Protein AF-A0A0Q6QTD3-F1 (afdb_monomer)

Radius of gyration: 10.69 Å; Cα contacts (8 Å, |Δi|>4): 49; chains: 1; bounding box: 31×18×25 Å

Mean predicted aligned error: 4.06 Å

Nearest PDB structures (foldseek):
  2o38-assembly1_A  TM=8.492E-01  e=4.859E-02  Rhodopseudomonas palustris CGA009
  2b5a-assembly1_A  TM=6.301E-01  e=3.258E-02  [Bacillus] caldolyticus
  4ia8-assembly1_B  TM=7.620E-01  e=2.544E-01  Enterobacter sp. RFL1396
  2mqk-assembly1_A  TM=7.185E-01  e=4.767E-01  Muvirus mu
  1zz6-assembly1_A-2  TM=6.376E-01  e=2.025E-01  Streptomyces wedmorensis

Solvent-accessible surface area (backbone atoms only — not comparable to full-atom values): 3770 Å² total; per-residue (Å²): 109,69,68,49,52,53,44,41,50,53,44,51,53,52,44,71,70,64,81,42,52,69,64,58,48,11,56,75,65,76,39,52,58,64,56,47,52,37,40,71,71,70,54,50,92,88,60,53,57,68,59,47,45,51,47,43,50,65,66,54,59,77,78,115

pLDDT: mean 87.31, std 9.06, range [45.88, 93.75]

Secondary structure (DSSP, 8-state):
-HHHHHHHHHHHHHHHTTSS-HHHHHHHTT--HHHHHHHHTT--TT--HHHHHHHHHHHHGGG-
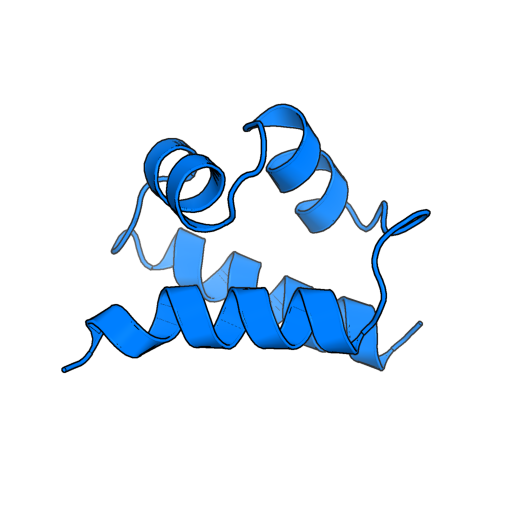
Sequence (64 aa):
MRAKSEYVMKIGIFLETGRLSKTEAAQKLGLSQKELNEMLRGKFRDLTVAKISEYLDLLQDERS

Foldseek 3Di:
DVLLLVLLVLVVVLCVVVPADLCRLCVQLVHDSVVNVCSNVVNQPPPDSVSSVVSSVSSVVVVD

Structure (mmCIF, N/CA/C/O backbone):
data_AF-A0A0Q6QTD3-F1
#
_entry.id   AF-A0A0Q6QTD3-F1
#
loop_
_atom_site.group_PDB
_atom_site.id
_atom_site.type_symbol
_atom_site.label_atom_id
_atom_site.label_alt_id
_atom_site.label_comp_id
_atom_site.label_asym_id
_atom_site.label_entity_id
_atom_site.label_seq_id
_atom_site.pdbx_PDB_ins_code
_atom_site.Cartn_x
_atom_site.Cartn_y
_atom_site.Cartn_z
_atom_site.occupancy
_atom_site.B_iso_or_equiv
_atom_site.auth_seq_id
_atom_site.auth_comp_id
_atom_site.auth_asym_id
_atom_site.auth_atom_id
_atom_site.pdbx_PDB_model_num
ATOM 1 N N . MET A 1 1 ? 8.363 1.478 -14.947 1.00 72.12 1 MET A N 1
ATOM 2 C CA . MET A 1 1 ? 8.132 2.603 -14.008 1.00 72.12 1 MET A CA 1
ATOM 3 C C . MET A 1 1 ? 6.693 3.101 -14.058 1.00 72.12 1 MET A C 1
ATOM 5 O O . MET A 1 1 ? 6.042 3.024 -13.029 1.00 72.12 1 MET A O 1
ATOM 9 N N . ARG A 1 2 ? 6.165 3.493 -15.231 1.00 84.94 2 ARG A N 1
ATOM 10 C CA . ARG A 1 2 ? 4.791 4.010 -15.402 1.00 84.94 2 ARG A CA 1
ATOM 11 C C . ARG A 1 2 ? 3.691 3.172 -14.731 1.00 84.94 2 ARG A C 1
ATOM 13 O O . ARG A 1 2 ? 2.957 3.704 -13.914 1.00 84.94 2 ARG A O 1
ATOM 20 N N . ALA A 1 3 ? 3.655 1.862 -14.988 1.00 86.44 3 ALA A N 1
ATOM 21 C CA . ALA A 1 3 ? 2.648 0.979 -14.395 1.00 86.44 3 ALA A CA 1
ATOM 22 C C . ALA A 1 3 ? 2.668 0.985 -12.851 1.00 86.44 3 ALA A C 1
ATOM 24 O O . ALA A 1 3 ? 1.623 1.131 -12.231 1.00 86.44 3 ALA A O 1
ATOM 25 N N . LYS A 1 4 ? 3.852 0.907 -12.213 1.00 87.88 4 LYS A N 1
ATOM 26 C CA . LYS A 1 4 ? 3.971 0.979 -10.739 1.00 87.88 4 LYS A CA 1
ATOM 27 C C . LYS A 1 4 ? 3.379 2.287 -10.205 1.00 87.88 4 LYS A C 1
ATOM 29 O O . LYS A 1 4 ? 2.603 2.266 -9.257 1.00 87.88 4 LYS A O 1
ATOM 34 N N . SER A 1 5 ? 3.726 3.407 -10.841 1.00 88.12 5 SER A N 1
ATOM 35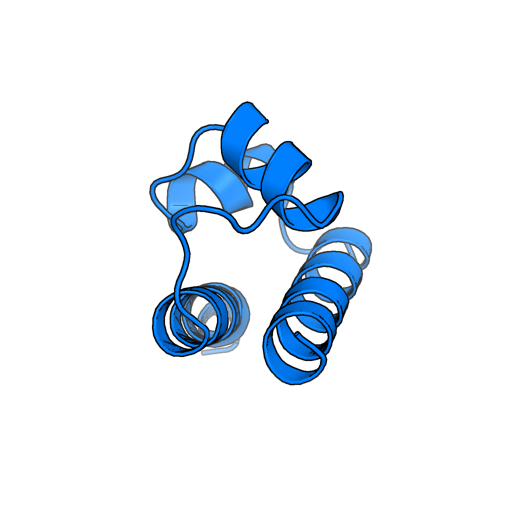 C CA . SER A 1 5 ? 3.228 4.733 -10.470 1.00 88.12 5 SER A CA 1
ATOM 36 C C . SER A 1 5 ? 1.709 4.849 -10.613 1.00 88.12 5 SER A C 1
ATOM 38 O O . SER A 1 5 ? 1.072 5.423 -9.738 1.00 88.12 5 SER A O 1
ATOM 40 N N . GLU A 1 6 ? 1.119 4.274 -11.664 1.00 92.50 6 GLU A N 1
ATOM 41 C CA . GLU A 1 6 ? -0.335 4.283 -11.875 1.00 92.50 6 GLU A CA 1
ATOM 42 C C . GLU A 1 6 ? -1.083 3.513 -10.777 1.00 92.50 6 GLU A C 1
ATOM 44 O O . GLU A 1 6 ? -2.058 4.026 -10.228 1.00 92.50 6 GLU A O 1
ATOM 49 N N . TYR A 1 7 ? -0.617 2.317 -10.398 1.00 93.25 7 TYR A N 1
ATOM 50 C CA . TYR A 1 7 ? -1.237 1.563 -9.301 1.00 93.25 7 TYR A CA 1
ATOM 51 C C . TYR A 1 7 ? -1.088 2.272 -7.952 1.00 93.25 7 TYR A C 1
ATOM 53 O O . TYR A 1 7 ? -2.050 2.370 -7.195 1.00 93.25 7 TYR A O 1
ATOM 61 N N . VAL A 1 8 ? 0.087 2.832 -7.668 1.00 91.56 8 VAL A N 1
ATOM 62 C CA . VAL A 1 8 ? 0.332 3.564 -6.416 1.00 91.56 8 VAL A CA 1
ATOM 63 C C . VAL A 1 8 ? -0.505 4.833 -6.333 1.00 91.56 8 VAL A C 1
ATOM 65 O O . VAL A 1 8 ? -1.015 5.144 -5.262 1.00 91.56 8 VAL A O 1
ATOM 68 N N . MET A 1 9 ? -0.714 5.530 -7.453 1.00 92.44 9 MET A N 1
ATOM 69 C CA . MET A 1 9 ? -1.629 6.670 -7.510 1.00 92.44 9 MET A CA 1
ATOM 70 C C . MET A 1 9 ? -3.057 6.249 -7.149 1.00 92.44 9 MET A C 1
ATOM 72 O O . MET A 1 9 ? -3.698 6.912 -6.340 1.00 92.44 9 MET A O 1
ATOM 76 N N . LYS A 1 10 ? -3.543 5.123 -7.690 1.00 92.25 10 LYS A N 1
ATOM 77 C CA . LYS A 1 10 ? -4.873 4.587 -7.350 1.00 92.25 10 LYS A CA 1
ATOM 78 C C . LYS A 1 10 ? -4.987 4.232 -5.866 1.00 92.25 10 LYS A C 1
ATOM 80 O O . LYS A 1 10 ? -6.004 4.548 -5.258 1.00 92.25 10 LYS A O 1
ATOM 85 N N . ILE A 1 11 ? -3.946 3.633 -5.281 1.00 91.25 11 ILE A N 1
ATOM 86 C CA . ILE A 1 11 ? -3.879 3.358 -3.837 1.00 91.25 11 ILE A CA 1
ATOM 87 C C . ILE A 1 11 ? -3.911 4.672 -3.043 1.00 91.25 11 ILE A C 1
ATOM 89 O O . ILE A 1 11 ? -4.685 4.792 -2.103 1.00 91.25 11 ILE A O 1
ATOM 93 N N . GLY A 1 12 ? -3.122 5.677 -3.434 1.00 91.19 12 GLY A N 1
ATOM 94 C CA . GLY A 1 12 ? -3.107 6.991 -2.784 1.00 91.19 12 GLY A CA 1
ATOM 95 C C . GLY A 1 12 ? -4.484 7.655 -2.775 1.00 91.19 12 GLY A C 1
ATOM 96 O O . GLY A 1 12 ? -4.969 8.027 -1.710 1.00 91.19 12 GLY A O 1
ATOM 97 N N . ILE A 1 13 ? -5.147 7.697 -3.934 1.00 90.62 13 ILE A N 1
ATOM 98 C CA . ILE A 1 13 ? -6.516 8.213 -4.071 1.00 90.62 13 ILE A CA 1
ATOM 99 C C . ILE A 1 13 ? -7.481 7.422 -3.182 1.00 90.62 13 ILE A C 1
ATOM 101 O O . ILE A 1 13 ? -8.296 8.015 -2.484 1.00 90.62 13 ILE A O 1
ATOM 105 N N . PHE A 1 14 ? -7.384 6.089 -3.163 1.00 88.50 14 PHE A N 1
ATOM 106 C CA . PHE A 1 14 ? -8.238 5.257 -2.315 1.00 88.50 14 PHE A CA 1
ATOM 107 C C . PHE A 1 14 ? -8.097 5.621 -0.829 1.00 88.50 14 PHE A C 1
ATOM 109 O O . PHE A 1 14 ? -9.102 5.785 -0.141 1.00 88.50 14 PHE A O 1
ATOM 116 N N . LEU A 1 15 ? -6.872 5.833 -0.344 1.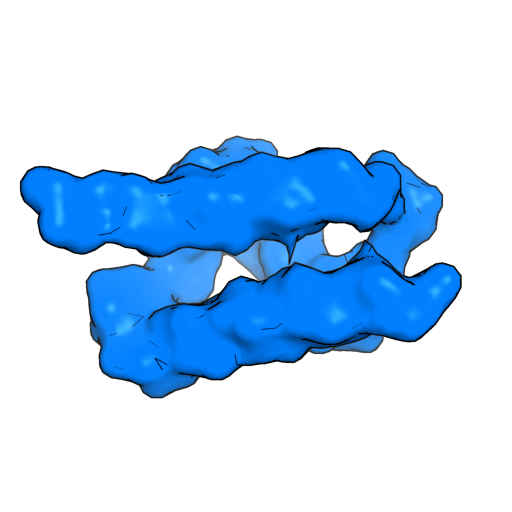00 88.56 15 LEU A N 1
ATOM 117 C CA . LEU A 1 15 ? -6.623 6.236 1.044 1.00 88.56 15 LEU A CA 1
ATOM 118 C C . LEU A 1 15 ? -7.106 7.663 1.343 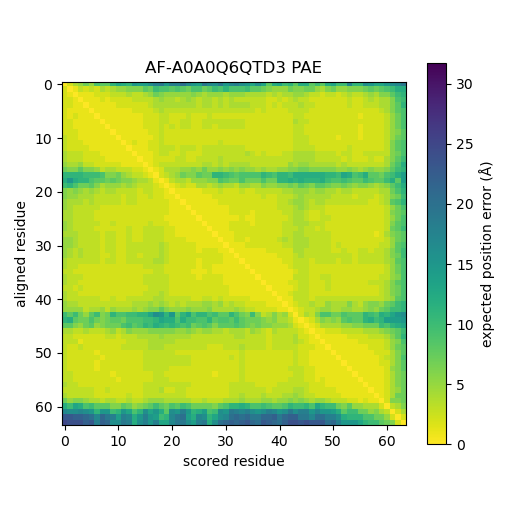1.00 88.56 15 LEU A C 1
ATOM 120 O O . LEU A 1 15 ? -7.586 7.931 2.442 1.00 88.56 15 LEU A O 1
ATOM 124 N N . GLU A 1 16 ? -7.022 8.576 0.375 1.00 87.81 16 GLU A N 1
ATOM 125 C CA . GLU A 1 16 ? -7.543 9.945 0.509 1.00 87.81 16 GLU A CA 1
ATOM 126 C C . GLU A 1 16 ? -9.071 9.998 0.593 1.00 87.81 16 GLU A C 1
ATOM 128 O O . GLU A 1 16 ? -9.608 10.901 1.231 1.00 87.81 16 GLU A O 1
ATOM 133 N N . THR A 1 17 ? -9.785 9.010 0.038 1.00 85.94 17 THR A N 1
ATOM 134 C CA . THR A 1 17 ? -11.252 8.925 0.191 1.00 85.94 17 THR A CA 1
ATOM 135 C C . THR A 1 17 ? -11.697 8.676 1.637 1.00 85.94 17 THR A C 1
ATOM 137 O O . THR A 1 17 ? -12.894 8.707 1.915 1.00 85.94 17 THR A O 1
ATOM 140 N N . GLY A 1 18 ? -10.757 8.425 2.559 1.00 78.25 18 GLY A N 1
ATOM 141 C C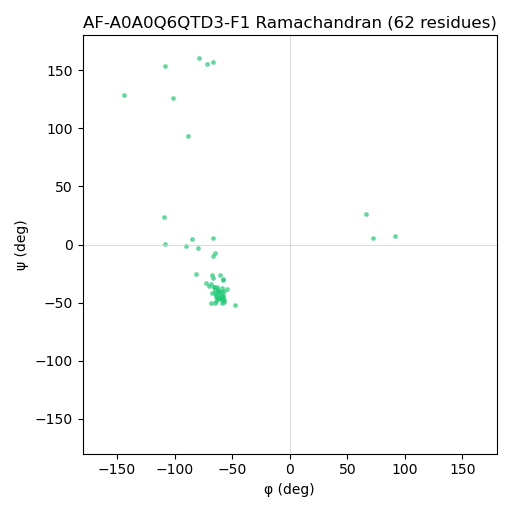A . GLY A 1 18 ? -11.018 8.314 3.995 1.00 78.25 18 GLY A CA 1
ATOM 142 C C . GLY A 1 18 ? -11.748 7.038 4.407 1.00 78.25 18 GLY A C 1
ATOM 143 O O . GLY A 1 18 ? -12.098 6.894 5.572 1.00 78.25 18 GLY A O 1
ATOM 144 N N . ARG A 1 19 ? -11.967 6.106 3.470 1.00 78.44 19 ARG A N 1
ATOM 145 C CA . ARG A 1 19 ? -12.609 4.811 3.741 1.00 78.44 19 ARG A CA 1
ATOM 146 C C . ARG A 1 19 ? -11.767 3.913 4.634 1.00 78.44 19 ARG A C 1
ATOM 148 O O . ARG A 1 19 ? -12.319 3.095 5.354 1.00 78.44 19 ARG A O 1
ATOM 155 N N . LEU A 1 20 ? -10.449 4.074 4.565 1.00 84.62 20 LEU A N 1
ATOM 156 C CA . LEU A 1 20 ? -9.502 3.268 5.310 1.00 84.62 20 LEU A CA 1
ATOM 157 C C . LEU A 1 20 ? -8.326 4.146 5.737 1.00 84.62 20 LEU A C 1
ATOM 159 O O . LEU A 1 20 ? -7.736 4.856 4.913 1.00 84.62 20 LEU A O 1
ATOM 163 N N . SER A 1 21 ? -7.978 4.128 7.023 1.00 88.19 21 SER A N 1
ATOM 164 C CA . SER A 1 21 ? -6.815 4.868 7.505 1.00 88.19 21 SER A CA 1
ATOM 165 C C . SER A 1 21 ? -5.524 4.268 6.942 1.00 88.19 21 SER A C 1
ATOM 167 O O . SER A 1 21 ? -5.441 3.087 6.603 1.00 88.19 21 SER A O 1
ATOM 169 N N . LYS A 1 22 ? -4.451 5.065 6.890 1.00 88.31 22 LYS A N 1
ATOM 170 C CA . LYS A 1 22 ? -3.129 4.559 6.477 1.00 88.31 22 LYS A CA 1
ATOM 171 C C . LYS A 1 22 ? -2.635 3.412 7.365 1.00 88.31 22 LYS A C 1
ATOM 173 O O . LYS A 1 22 ? -1.893 2.558 6.891 1.00 88.31 22 LYS A O 1
ATOM 178 N N . THR A 1 23 ? -3.028 3.397 8.637 1.00 90.75 23 THR A N 1
ATOM 179 C CA . THR A 1 23 ? -2.675 2.331 9.581 1.00 90.75 23 THR A CA 1
ATOM 180 C C . THR A 1 23 ? -3.358 1.023 9.210 1.00 90.75 23 THR A C 1
ATOM 182 O O . THR A 1 23 ? -2.683 0.006 9.081 1.00 90.75 23 THR A O 1
ATOM 185 N N . GLU A 1 24 ? -4.671 1.064 8.989 1.00 90.94 24 GLU A N 1
ATOM 186 C CA . GLU A 1 24 ? -5.461 -0.100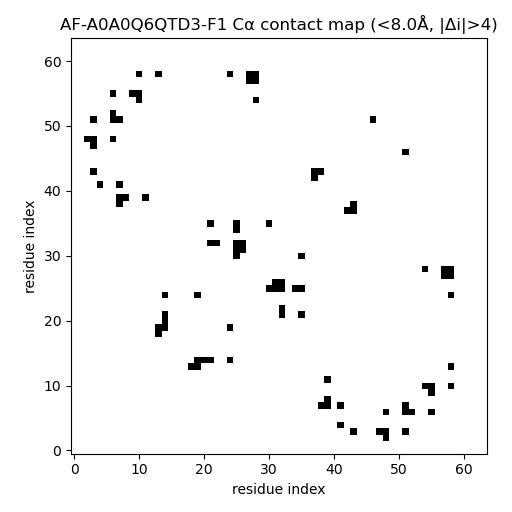 8.574 1.00 90.94 24 GLU A CA 1
ATOM 187 C C . GLU A 1 24 ? -4.999 -0.608 7.207 1.00 90.94 24 GLU A C 1
ATOM 189 O O . GLU A 1 24 ? -4.864 -1.812 7.006 1.00 90.94 24 GLU A O 1
ATOM 194 N N . ALA A 1 25 ? -4.652 0.303 6.292 1.00 91.62 25 ALA A N 1
ATOM 195 C CA . ALA A 1 25 ? -4.151 -0.059 4.971 1.00 91.62 25 ALA A CA 1
ATOM 196 C C . ALA A 1 25 ? -2.830 -0.801 5.089 1.00 91.62 25 ALA A C 1
ATOM 198 O O . ALA A 1 25 ? -2.664 -1.864 4.507 1.00 91.62 25 ALA A O 1
ATOM 199 N N . ALA A 1 26 ? -1.895 -0.262 5.870 1.00 92.81 26 ALA A N 1
ATOM 200 C CA . ALA A 1 26 ? -0.608 -0.902 6.088 1.00 92.81 26 ALA A CA 1
ATOM 201 C C . ALA A 1 26 ? -0.796 -2.316 6.661 1.00 92.81 26 ALA A C 1
ATOM 203 O O . ALA A 1 26 ? -0.264 -3.270 6.100 1.00 92.81 26 ALA A O 1
ATOM 204 N N . GLN A 1 27 ? -1.638 -2.466 7.689 1.00 92.62 27 GLN A N 1
ATOM 205 C CA . GLN A 1 27 ? -1.954 -3.771 8.274 1.00 92.62 27 GLN A CA 1
ATOM 206 C C . GLN A 1 27 ? -2.553 -4.742 7.251 1.00 92.62 27 GLN A C 1
ATOM 208 O O . GLN A 1 27 ? -2.078 -5.871 7.139 1.00 92.62 27 GLN A O 1
ATOM 213 N N . LYS A 1 28 ? -3.539 -4.301 6.463 1.00 91.38 28 LYS A N 1
ATOM 214 C CA . LYS A 1 28 ? -4.198 -5.130 5.444 1.00 91.38 28 LYS A CA 1
ATOM 215 C C . LYS A 1 28 ? -3.243 -5.577 4.340 1.00 91.38 28 LYS A C 1
ATOM 217 O O . LYS A 1 28 ? -3.330 -6.699 3.857 1.00 91.38 28 LYS A O 1
ATOM 222 N N . LEU A 1 29 ? -2.310 -4.708 3.964 1.00 90.94 29 LEU A N 1
ATOM 223 C CA . LEU A 1 29 ? -1.295 -4.999 2.955 1.00 90.94 29 LEU A CA 1
ATOM 224 C C . LEU A 1 29 ? -0.118 -5.828 3.499 1.00 90.94 29 LEU A C 1
ATOM 226 O O . LEU A 1 29 ? 0.779 -6.172 2.731 1.00 90.94 29 LEU A O 1
ATOM 230 N N . GLY A 1 30 ? -0.091 -6.136 4.802 1.00 92.31 30 GLY A N 1
ATOM 231 C CA . GLY A 1 30 ? 1.044 -6.799 5.448 1.00 92.31 30 GLY A CA 1
ATOM 232 C C . GLY A 1 30 ? 2.307 -5.932 5.480 1.00 92.31 30 GLY A C 1
ATOM 233 O O . GLY A 1 30 ? 3.417 -6.458 5.502 1.00 92.31 30 GLY A O 1
ATOM 234 N N . LEU A 1 31 ? 2.141 -4.608 5.447 1.00 91.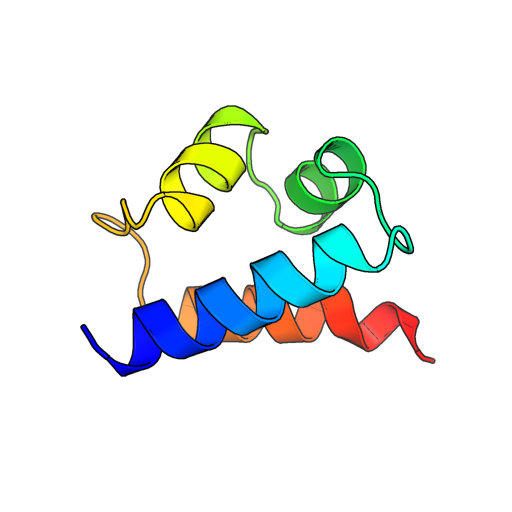38 31 LEU A N 1
ATOM 235 C CA . LEU A 1 31 ? 3.206 -3.612 5.447 1.00 91.38 31 LEU A CA 1
ATOM 236 C C . LEU A 1 31 ? 3.264 -2.878 6.789 1.00 91.38 31 LEU A C 1
ATOM 238 O O . LEU A 1 31 ? 2.263 -2.664 7.474 1.00 91.38 31 LEU A O 1
ATOM 242 N N . SER A 1 32 ? 4.440 -2.368 7.130 1.00 92.00 32 SER A N 1
ATOM 243 C CA . SER A 1 32 ? 4.550 -1.288 8.104 1.00 92.00 32 SER A CA 1
ATOM 244 C C . SER A 1 32 ? 4.034 0.030 7.512 1.00 92.00 32 SER A C 1
ATOM 246 O O . SER A 1 32 ? 4.090 0.276 6.303 1.00 92.00 32 SER A O 1
ATOM 248 N N . GLN A 1 33 ? 3.598 0.958 8.371 1.00 90.94 33 GLN A N 1
ATOM 249 C CA . GLN A 1 33 ? 3.232 2.310 7.922 1.00 90.94 33 GLN A CA 1
ATOM 250 C C . GLN A 1 33 ? 4.389 3.026 7.212 1.00 90.94 33 GLN A C 1
ATOM 252 O O . GLN A 1 33 ? 4.166 3.858 6.330 1.00 90.94 33 GLN A O 1
ATOM 257 N N . LYS A 1 34 ? 5.636 2.722 7.595 1.00 91.50 34 LYS A N 1
ATOM 258 C CA . LYS A 1 34 ? 6.824 3.269 6.942 1.00 91.50 34 LYS A CA 1
ATOM 259 C C . LYS A 1 34 ? 6.913 2.775 5.500 1.00 91.50 34 LYS A C 1
ATOM 261 O O . LYS A 1 34 ? 7.031 3.606 4.607 1.00 91.50 34 LYS A O 1
ATOM 266 N N . GLU A 1 35 ? 6.794 1.470 5.274 1.00 91.69 35 GLU A N 1
ATOM 267 C CA . GLU A 1 35 ? 6.836 0.876 3.931 1.00 91.69 35 GLU A CA 1
ATOM 268 C C . GLU A 1 35 ? 5.702 1.393 3.045 1.00 91.69 35 GLU A C 1
ATOM 270 O O . GLU A 1 35 ? 5.949 1.778 1.902 1.00 91.69 35 GLU A O 1
ATOM 275 N N . LEU A 1 36 ? 4.485 1.511 3.588 1.00 92.38 36 LEU A N 1
ATOM 276 C CA . LEU A 1 36 ? 3.363 2.121 2.873 1.00 92.38 36 LEU A CA 1
ATOM 277 C C . LEU A 1 36 ? 3.675 3.572 2.468 1.00 92.38 36 LEU A C 1
ATOM 279 O O . LEU A 1 36 ? 3.482 3.953 1.315 1.00 92.38 36 LEU A O 1
ATOM 283 N N . ASN A 1 37 ? 4.200 4.388 3.385 1.00 92.12 37 ASN A N 1
ATOM 284 C CA . ASN A 1 37 ? 4.561 5.775 3.084 1.00 92.12 37 ASN A CA 1
ATOM 285 C C . ASN A 1 37 ? 5.708 5.881 2.069 1.00 92.12 37 ASN A C 1
ATOM 287 O O . ASN A 1 37 ? 5.712 6.787 1.236 1.00 92.12 37 ASN A O 1
ATOM 291 N N . GLU A 1 38 ? 6.690 4.984 2.122 1.00 92.19 38 GLU A N 1
ATOM 292 C CA . GLU A 1 38 ? 7.778 4.939 1.147 1.00 92.19 38 GLU A CA 1
ATOM 293 C C . GLU A 1 38 ? 7.276 4.537 -0.240 1.00 92.19 38 GLU A C 1
ATOM 295 O O . GLU A 1 38 ? 7.632 5.196 -1.223 1.00 92.19 38 GLU A O 1
ATOM 300 N N . MET A 1 39 ? 6.378 3.553 -0.314 1.00 91.69 39 MET A N 1
ATOM 301 C CA . MET A 1 39 ? 5.695 3.173 -1.548 1.00 91.69 39 MET A CA 1
ATOM 302 C C . MET A 1 39 ? 4.919 4.360 -2.134 1.00 91.69 39 MET A C 1
ATOM 304 O O . MET A 1 39 ? 5.126 4.699 -3.297 1.00 91.69 39 MET A O 1
ATOM 308 N N . LEU A 1 40 ? 4.098 5.050 -1.333 1.00 90.56 40 LEU A N 1
ATOM 309 C CA . LEU A 1 40 ? 3.337 6.231 -1.772 1.00 90.56 40 LEU A CA 1
ATOM 310 C C . LEU A 1 40 ? 4.238 7.384 -2.252 1.00 90.56 40 LEU A C 1
ATOM 312 O O . LEU A 1 40 ? 3.832 8.177 -3.096 1.00 90.56 40 LEU A O 1
ATOM 316 N N . ARG A 1 41 ? 5.481 7.461 -1.761 1.00 91.06 41 ARG A N 1
ATOM 317 C CA . ARG A 1 41 ? 6.504 8.429 -2.202 1.00 91.06 41 ARG A CA 1
ATOM 318 C C . ARG A 1 41 ? 7.291 7.985 -3.438 1.00 91.06 41 ARG A C 1
ATOM 320 O O . ARG A 1 41 ? 8.243 8.660 -3.823 1.00 91.06 41 ARG A O 1
ATOM 327 N N . GLY A 1 42 ? 6.945 6.855 -4.049 1.00 87.69 42 GLY A N 1
ATOM 328 C CA . GLY A 1 42 ? 7.610 6.373 -5.255 1.00 87.69 42 GLY A CA 1
ATOM 329 C C . GLY A 1 42 ? 8.798 5.437 -5.018 1.00 87.69 42 GLY A C 1
ATOM 330 O O . GLY A 1 42 ? 9.518 5.107 -5.963 1.00 87.69 42 GLY A O 1
ATOM 331 N N . LYS A 1 43 ? 9.052 5.009 -3.775 1.00 88.06 43 LYS A N 1
ATOM 332 C CA . LYS A 1 43 ? 10.162 4.099 -3.461 1.00 88.06 43 LYS A CA 1
ATOM 333 C C . LYS A 1 43 ? 9.702 2.645 -3.598 1.00 88.06 43 LYS A C 1
ATOM 335 O O . LYS A 1 43 ? 9.192 2.050 -2.660 1.00 88.06 43 LYS A O 1
ATOM 340 N N . PHE A 1 44 ? 9.911 2.071 -4.784 1.00 75.69 44 PHE A N 1
ATOM 341 C CA . PHE A 1 44 ? 9.419 0.733 -5.158 1.00 75.69 44 PHE A CA 1
ATOM 342 C C . PHE A 1 44 ? 10.508 -0.341 -5.276 1.00 75.69 44 PHE A C 1
ATOM 344 O O . PHE A 1 44 ? 10.341 -1.260 -6.084 1.00 75.69 44 PHE A O 1
ATOM 351 N N . ARG A 1 45 ? 11.662 -0.175 -4.611 1.00 73.69 45 ARG A N 1
ATOM 352 C CA . ARG A 1 45 ? 12.889 -0.925 -4.959 1.00 73.69 45 ARG A CA 1
ATOM 353 C C . ARG A 1 45 ? 12.672 -2.440 -4.962 1.00 73.69 45 ARG A C 1
ATOM 355 O O . ARG A 1 45 ? 13.094 -3.081 -5.917 1.00 73.69 45 ARG A O 1
ATOM 362 N N . ASP A 1 46 ? 11.876 -2.941 -4.022 1.00 83.56 46 ASP A N 1
ATOM 363 C CA . ASP A 1 46 ? 11.660 -4.382 -3.843 1.00 83.56 46 ASP A CA 1
ATOM 364 C C . ASP A 1 46 ? 10.258 -4.854 -4.276 1.00 83.56 46 ASP A C 1
ATOM 366 O O . ASP A 1 46 ? 9.940 -6.038 -4.208 1.00 83.56 46 ASP A O 1
ATOM 370 N N . LEU A 1 47 ? 9.401 -3.946 -4.763 1.00 87.31 47 LEU A N 1
ATOM 371 C CA . LEU A 1 47 ? 8.014 -4.258 -5.124 1.00 87.31 47 LEU A CA 1
ATOM 372 C C . LEU A 1 47 ? 7.845 -4.428 -6.633 1.00 87.31 47 LEU A C 1
ATOM 374 O O . LEU A 1 47 ? 8.165 -3.531 -7.421 1.00 87.31 47 LEU A O 1
ATOM 378 N N . THR A 1 48 ? 7.286 -5.559 -7.056 1.00 91.62 48 THR A N 1
ATOM 379 C CA . THR A 1 48 ? 6.904 -5.803 -8.454 1.00 91.62 48 THR A CA 1
ATOM 380 C C . THR A 1 48 ? 5.584 -5.101 -8.792 1.00 91.62 48 THR A C 1
ATOM 382 O O . THR A 1 48 ? 4.808 -4.753 -7.908 1.00 91.62 48 THR A O 1
ATOM 385 N N . VAL A 1 49 ? 5.302 -4.887 -10.084 1.00 90.62 49 VAL A N 1
ATOM 386 C CA . VAL A 1 49 ? 3.996 -4.343 -10.519 1.00 90.62 49 VAL A CA 1
ATOM 387 C C . VAL A 1 49 ? 2.852 -5.252 -10.064 1.00 90.62 49 VAL A C 1
ATOM 389 O O . VAL A 1 49 ? 1.848 -4.750 -9.577 1.00 90.62 49 VAL A O 1
ATOM 392 N N . ALA A 1 50 ? 3.036 -6.573 -10.165 1.00 93.56 50 ALA A N 1
ATOM 393 C CA . ALA A 1 50 ? 2.052 -7.560 -9.729 1.00 93.56 50 ALA A CA 1
ATOM 394 C C . ALA A 1 50 ? 1.714 -7.408 -8.240 1.00 93.56 50 ALA A C 1
ATOM 396 O O . ALA A 1 50 ? 0.541 -7.354 -7.891 1.00 93.56 50 ALA A O 1
ATOM 397 N N . LYS A 1 51 ? 2.728 -7.232 -7.381 1.00 92.56 51 LYS A N 1
ATOM 398 C CA . LYS A 1 51 ? 2.506 -7.058 -5.941 1.00 92.56 51 LYS A CA 1
ATOM 399 C C . LYS A 1 51 ? 1.738 -5.776 -5.615 1.00 92.56 51 LYS A C 1
ATOM 401 O O . LYS A 1 51 ? 0.869 -5.776 -4.756 1.00 92.56 51 LYS A O 1
ATOM 406 N N . ILE A 1 52 ? 2.028 -4.684 -6.324 1.00 92.19 52 ILE A N 1
ATOM 407 C CA . ILE A 1 52 ? 1.316 -3.411 -6.140 1.00 92.19 52 ILE A CA 1
ATOM 408 C C . ILE A 1 52 ? -0.131 -3.512 -6.660 1.00 92.19 52 ILE A C 1
ATOM 410 O O . ILE A 1 52 ? -1.031 -2.931 -6.058 1.00 92.19 52 ILE A O 1
ATOM 414 N N . SER A 1 53 ? -0.370 -4.251 -7.748 1.00 93.75 53 SER A N 1
ATOM 415 C CA . SER A 1 53 ? -1.729 -4.532 -8.232 1.00 93.75 53 SER A CA 1
ATOM 416 C C . SER A 1 53 ? -2.529 -5.328 -7.203 1.00 93.75 53 SER A C 1
ATOM 418 O O . SER A 1 53 ? -3.629 -4.920 -6.860 1.00 93.75 53 S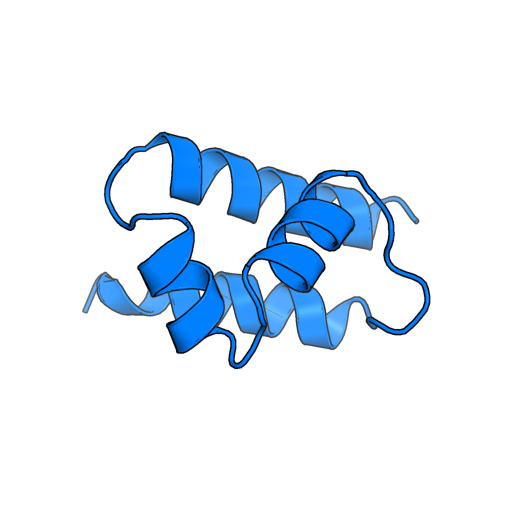ER A O 1
ATOM 420 N N . GLU A 1 54 ? -1.941 -6.387 -6.643 1.00 93.69 54 GLU A N 1
ATOM 421 C CA . GLU A 1 54 ? -2.559 -7.200 -5.587 1.00 93.69 54 GLU A CA 1
ATOM 422 C C . GLU A 1 54 ? -2.935 -6.345 -4.365 1.00 93.69 54 GLU A C 1
ATOM 424 O O . GLU A 1 54 ? -4.016 -6.495 -3.808 1.00 93.69 54 GLU A O 1
ATOM 429 N N . TYR A 1 55 ? -2.087 -5.386 -3.978 1.00 93.06 55 TYR A N 1
ATOM 430 C CA . TYR A 1 55 ? -2.422 -4.436 -2.914 1.00 93.06 55 TYR A CA 1
ATOM 431 C C . TYR A 1 55 ? -3.640 -3.573 -3.241 1.00 93.06 55 TYR A C 1
ATOM 433 O O . TYR A 1 55 ? -4.461 -3.316 -2.363 1.00 93.06 55 TYR A O 1
ATOM 441 N N . LEU A 1 56 ? -3.770 -3.112 -4.486 1.00 91.62 56 LEU A N 1
ATOM 442 C CA . LEU A 1 56 ? -4.950 -2.360 -4.900 1.00 91.62 56 LEU A CA 1
ATOM 443 C C . LEU A 1 56 ? -6.208 -3.234 -4.835 1.00 91.62 56 LEU A C 1
ATOM 445 O O . LEU A 1 56 ? -7.225 -2.766 -4.328 1.00 91.62 56 LEU A O 1
ATOM 449 N N . ASP A 1 57 ? -6.123 -4.481 -5.293 1.00 92.00 57 ASP A N 1
ATOM 450 C CA . ASP A 1 57 ? -7.244 -5.424 -5.278 1.00 92.00 57 ASP A CA 1
ATOM 451 C C . ASP A 1 57 ? -7.689 -5.717 -3.834 1.00 92.00 57 ASP A C 1
ATOM 453 O O . ASP A 1 57 ? -8.866 -5.570 -3.513 1.00 92.00 57 ASP A O 1
ATOM 457 N N . LEU A 1 58 ? -6.745 -5.985 -2.921 1.00 90.81 58 LEU A N 1
ATOM 458 C CA . LEU A 1 58 ? -7.017 -6.197 -1.490 1.00 90.81 58 LEU A CA 1
ATOM 459 C C . LEU A 1 58 ? -7.698 -4.993 -0.823 1.00 90.81 58 LEU A C 1
ATOM 461 O O . LEU A 1 58 ? -8.550 -5.157 0.053 1.00 90.81 58 LEU A O 1
ATOM 465 N N . LEU A 1 59 ? -7.327 -3.769 -1.205 1.00 89.38 59 LEU A N 1
ATOM 466 C CA . LEU A 1 59 ? -7.975 -2.560 -0.694 1.00 89.38 59 LEU A CA 1
ATOM 467 C C . LEU A 1 59 ? -9.381 -2.373 -1.283 1.00 89.38 59 LEU A C 1
ATOM 469 O O . LEU A 1 59 ? -10.265 -1.879 -0.591 1.00 89.38 59 LEU A O 1
ATOM 473 N N . GLN A 1 60 ? -9.607 -2.780 -2.534 1.00 86.06 60 GLN A N 1
ATOM 474 C CA . GLN A 1 60 ? -10.897 -2.641 -3.214 1.00 86.06 60 GLN A CA 1
ATOM 475 C C . GLN A 1 60 ? -11.917 -3.729 -2.865 1.00 86.06 60 GLN A C 1
ATOM 477 O O . GLN A 1 60 ? -13.112 -3.453 -2.962 1.00 86.06 60 GLN A O 1
ATOM 482 N N . ASP A 1 61 ? -11.482 -4.918 -2.446 1.00 77.06 61 ASP A N 1
ATOM 483 C CA . ASP A 1 61 ? -12.365 -6.056 -2.133 1.00 77.06 61 ASP A CA 1
ATOM 484 C C . ASP A 1 61 ? -13.268 -5.816 -0.901 1.00 77.06 61 ASP A C 1
ATOM 486 O O . ASP A 1 61 ? -14.254 -6.505 -0.679 1.00 77.06 61 ASP A O 1
ATOM 490 N N . GLU A 1 62 ? -13.031 -4.738 -0.146 1.00 59.41 62 GLU A N 1
ATOM 491 C CA . GLU A 1 62 ? -13.956 -4.224 0.883 1.00 59.41 62 GLU A CA 1
ATOM 492 C C . GLU A 1 62 ? -15.282 -3.659 0.329 1.00 59.41 62 GLU A C 1
ATOM 494 O O . GLU A 1 62 ? -16.078 -3.074 1.061 1.00 59.41 62 GLU A O 1
ATOM 499 N N . ARG A 1 63 ? -15.520 -3.787 -0.981 1.00 54.47 63 ARG A N 1
ATOM 500 C CA . ARG A 1 63 ? -16.778 -3.409 -1.640 1.00 54.47 63 ARG A CA 1
ATOM 501 C C . ARG A 1 63 ? -17.814 -4.540 -1.699 1.00 54.47 63 ARG A C 1
ATOM 503 O O . ARG A 1 63 ? -18.886 -4.275 -2.246 1.00 54.47 63 ARG A O 1
ATOM 510 N N . SER A 1 64 ? -17.502 -5.735 -1.190 1.00 45.88 64 SER A N 1
ATOM 511 C CA . SER A 1 64 ? -18.400 -6.9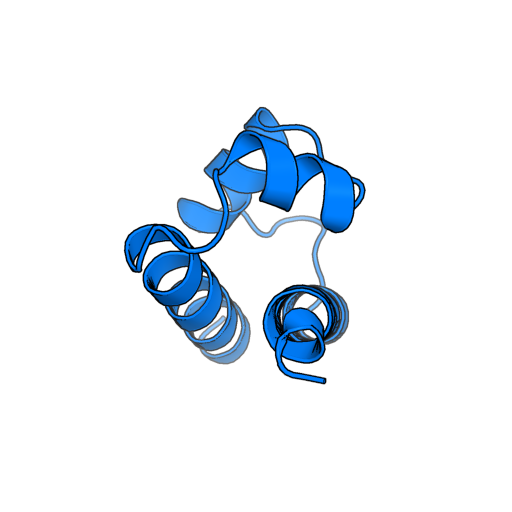03 -1.173 1.00 45.88 64 SER A CA 1
ATOM 512 C C . SER A 1 64 ? -19.195 -7.025 0.124 1.00 45.88 64 SER A C 1
ATOM 514 O O . SER A 1 64 ? -18.586 -6.875 1.206 1.00 45.88 64 SER A O 1
#